Protein AF-A0A5B6VN20-F1 (afdb_monomer_lite)

Structure (mmCIF, N/CA/C/O backbone):
data_AF-A0A5B6VN20-F1
#
_entry.id   AF-A0A5B6VN20-F1
#
loop_
_atom_site.group_PDB
_atom_site.id
_atom_site.type_symbol
_atom_site.label_atom_id
_atom_site.label_alt_id
_atom_site.label_comp_id
_atom_site.label_asym_id
_atom_site.label_entity_id
_atom_site.label_seq_id
_atom_site.pdbx_PDB_ins_code
_atom_site.Cartn_x
_atom_site.Cartn_y
_atom_site.Cartn_z
_atom_site.occupancy
_atom_site.B_iso_or_equiv
_atom_site.auth_seq_id
_atom_site.auth_comp_id
_atom_site.auth_asym_id
_atom_site.auth_atom_id
_atom_site.pdbx_PDB_model_num
ATOM 1 N N . MET A 1 1 ? -15.347 20.318 1.976 1.00 40.44 1 MET A N 1
ATOM 2 C CA . MET A 1 1 ? -15.055 18.936 2.407 1.00 40.44 1 MET A CA 1
ATOM 3 C C . MET A 1 1 ? -13.666 18.913 3.007 1.00 40.44 1 MET A C 1
ATOM 5 O O . MET A 1 1 ? -12.719 19.288 2.320 1.00 40.44 1 MET A O 1
ATOM 9 N N . ASP A 1 2 ? -13.559 18.537 4.280 1.00 51.56 2 ASP A N 1
ATOM 10 C CA . ASP A 1 2 ? -12.275 18.351 4.955 1.00 51.56 2 ASP A CA 1
ATOM 11 C C . ASP A 1 2 ? -11.524 17.203 4.281 1.00 51.56 2 ASP A C 1
ATOM 13 O O . ASP A 1 2 ? -12.000 16.068 4.259 1.00 51.56 2 ASP A O 1
ATOM 17 N N . ARG A 1 3 ? -10.375 17.498 3.666 1.00 52.88 3 ARG A N 1
ATOM 18 C CA . ARG A 1 3 ? -9.571 16.465 3.006 1.00 52.88 3 ARG A CA 1
ATOM 19 C C . ARG A 1 3 ? -8.828 15.680 4.089 1.00 52.88 3 ARG A C 1
ATOM 21 O O . ARG A 1 3 ? -8.023 16.286 4.802 1.00 52.88 3 ARG A O 1
ATOM 28 N N . PRO A 1 4 ? -9.055 14.366 4.238 1.00 56.41 4 PRO A N 1
ATOM 29 C CA . PRO A 1 4 ? -8.256 13.567 5.153 1.00 56.41 4 PRO A CA 1
ATOM 30 C C . PRO A 1 4 ? -6.798 13.590 4.678 1.00 56.41 4 PRO A C 1
ATOM 32 O O . PRO A 1 4 ? -6.506 13.253 3.534 1.00 56.41 4 PRO A O 1
ATOM 35 N N . SER A 1 5 ? -5.872 14.020 5.536 1.00 59.69 5 SER A N 1
ATOM 36 C CA . SER A 1 5 ? -4.446 13.913 5.239 1.00 59.69 5 SER A CA 1
ATOM 37 C C . SER A 1 5 ? -3.968 12.508 5.579 1.00 59.69 5 SER A C 1
ATOM 39 O O . SER A 1 5 ? -4.028 12.087 6.738 1.00 59.69 5 SER A O 1
ATOM 41 N N . ILE A 1 6 ? -3.505 11.780 4.563 1.00 71.00 6 ILE A N 1
ATOM 42 C CA . ILE A 1 6 ? -2.834 10.493 4.748 1.00 71.00 6 ILE A CA 1
ATOM 43 C C . ILE A 1 6 ? -1.333 10.728 4.858 1.00 71.00 6 ILE A C 1
ATOM 45 O O . ILE A 1 6 ? -0.777 11.595 4.183 1.00 71.00 6 ILE A O 1
ATOM 49 N N . MET A 1 7 ? -0.664 9.925 5.672 1.00 74.12 7 MET A N 1
ATOM 50 C CA . MET A 1 7 ? 0.788 9.895 5.745 1.00 74.12 7 MET A CA 1
ATOM 51 C C . MET A 1 7 ? 1.262 8.452 5.679 1.00 74.12 7 MET A C 1
ATOM 53 O O . MET A 1 7 ? 0.893 7.639 6.521 1.00 74.12 7 MET A O 1
ATOM 57 N N . MET A 1 8 ? 2.108 8.140 4.702 1.00 73.44 8 MET A N 1
ATOM 58 C CA . MET A 1 8 ? 2.857 6.888 4.714 1.00 73.44 8 MET A CA 1
ATOM 59 C C . MET A 1 8 ? 4.090 7.060 5.594 1.00 73.44 8 MET A C 1
ATOM 61 O O . MET A 1 8 ? 4.833 8.040 5.454 1.00 73.44 8 MET A O 1
ATOM 65 N N . SER A 1 9 ? 4.297 6.134 6.527 1.00 62.78 9 SER A N 1
ATOM 66 C CA . SER A 1 9 ? 5.481 6.166 7.376 1.00 62.78 9 SER A CA 1
ATOM 67 C C . SER A 1 9 ? 6.711 5.855 6.532 1.00 62.78 9 SER A C 1
ATOM 69 O O . SER A 1 9 ? 6.855 4.759 5.998 1.00 62.78 9 SER A O 1
ATOM 71 N N . HIS A 1 10 ? 7.606 6.829 6.416 1.00 50.16 10 HIS A N 1
ATOM 72 C CA . HIS A 1 10 ? 8.944 6.592 5.906 1.00 50.16 10 HIS A CA 1
ATOM 73 C C . HIS A 1 10 ? 9.823 6.276 7.113 1.00 50.16 10 HIS A C 1
ATOM 75 O O . HIS A 1 10 ? 10.088 7.155 7.934 1.00 50.16 10 HIS A O 1
ATOM 81 N N . THR A 1 11 ? 10.289 5.033 7.238 1.00 40.84 11 THR A N 1
ATOM 82 C CA . THR A 1 11 ? 11.423 4.710 8.115 1.00 40.84 11 THR A CA 1
ATOM 83 C C . THR A 1 11 ? 12.693 5.218 7.438 1.00 40.84 11 THR A C 1
ATOM 85 O O . THR A 1 11 ? 13.515 4.446 6.960 1.00 40.84 11 THR A O 1
ATOM 88 N N . ILE A 1 12 ? 12.823 6.535 7.306 1.00 41.88 12 ILE A N 1
ATOM 89 C CA . ILE A 1 12 ? 14.064 7.155 6.866 1.00 41.88 12 ILE A CA 1
ATOM 90 C C . ILE A 1 12 ? 14.631 7.866 8.085 1.00 41.88 12 ILE A C 1
ATOM 92 O O . ILE A 1 12 ? 13.950 8.643 8.754 1.00 41.88 12 ILE A O 1
ATOM 96 N N . CYS A 1 13 ? 15.859 7.462 8.392 1.00 40.69 13 CYS A N 1
ATOM 97 C CA . CYS A 1 13 ? 16.722 7.925 9.464 1.00 40.69 13 CYS A CA 1
ATOM 98 C C . CYS A 1 13 ? 16.706 9.465 9.586 1.00 40.69 13 CYS A C 1
ATOM 100 O O . CYS A 1 13 ? 16.391 10.156 8.622 1.00 40.69 13 CYS A O 1
ATOM 102 N N . GLY A 1 14 ? 17.018 9.981 10.780 1.00 38.22 14 GLY A N 1
ATOM 103 C CA . GLY A 1 14 ? 16.753 11.348 11.257 1.00 38.22 14 GLY A CA 1
ATOM 104 C C . GLY A 1 14 ? 17.211 12.545 10.390 1.00 38.22 14 GLY A C 1
ATOM 105 O O . GLY A 1 14 ? 17.705 12.384 9.276 1.00 38.22 14 GLY A O 1
ATOM 106 N N . PRO A 1 15 ? 17.050 13.781 10.904 1.00 45.88 15 PRO A N 1
ATOM 107 C CA . PRO A 1 15 ? 17.030 15.029 10.122 1.00 45.88 15 PRO A CA 1
ATOM 108 C C . PRO A 1 15 ? 18.312 15.394 9.343 1.00 45.88 15 PRO A C 1
ATOM 110 O O . PRO A 1 15 ? 18.286 16.355 8.582 1.00 45.88 15 PRO A O 1
ATOM 113 N N . GLU A 1 16 ? 19.399 14.629 9.467 1.00 51.47 16 GLU A N 1
ATOM 114 C CA . GLU A 1 16 ? 20.664 14.832 8.736 1.00 51.47 16 GLU A CA 1
ATOM 115 C C . GLU A 1 16 ? 20.949 13.762 7.665 1.00 51.47 16 GLU A C 1
ATOM 117 O O . GLU A 1 16 ? 22.054 13.673 7.124 1.00 51.47 16 GLU A O 1
ATOM 122 N N . THR A 1 17 ? 19.970 12.924 7.323 1.00 57.19 17 THR A N 1
ATOM 123 C CA . THR A 1 17 ? 20.192 11.846 6.353 1.00 57.19 17 THR A CA 1
ATOM 124 C C . THR A 1 17 ? 20.182 12.401 4.931 1.00 57.19 17 THR A C 1
ATOM 126 O O . THR A 1 17 ? 19.134 12.615 4.325 1.00 57.19 17 THR A O 1
ATOM 129 N N . THR A 1 18 ? 21.371 12.615 4.366 1.00 67.00 18 THR A N 1
ATOM 130 C CA . THR A 1 18 ? 21.528 12.797 2.918 1.00 67.00 18 THR A CA 1
ATOM 131 C C . THR A 1 18 ? 20.990 11.539 2.234 1.00 67.00 18 THR A C 1
ATOM 133 O O . THR A 1 18 ? 21.470 10.455 2.518 1.00 67.00 18 THR A O 1
ATOM 136 N N . ILE A 1 19 ? 19.977 11.649 1.372 1.00 76.94 19 ILE A N 1
ATOM 137 C CA . ILE A 1 19 ? 19.366 10.490 0.680 1.00 76.94 19 ILE A CA 1
ATOM 138 C C . ILE A 1 19 ? 19.753 10.400 -0.798 1.00 76.94 19 ILE A C 1
ATOM 140 O O . ILE A 1 19 ? 19.426 9.424 -1.476 1.00 76.94 19 ILE A O 1
ATOM 144 N N . SER A 1 20 ? 20.455 11.413 -1.305 1.00 83.50 20 SER A N 1
ATOM 145 C CA . SER A 1 20 ? 20.862 11.493 -2.699 1.00 83.50 20 SER A CA 1
ATOM 146 C C . SER A 1 20 ? 22.319 11.907 -2.852 1.00 83.50 20 SER A C 1
ATOM 148 O O . SER A 1 20 ? 22.896 12.585 -2.006 1.00 83.50 20 SER A O 1
ATOM 150 N N . THR A 1 21 ? 22.931 11.480 -3.947 1.00 85.88 21 THR A N 1
ATOM 151 C CA . THR A 1 21 ? 24.296 11.826 -4.322 1.00 85.88 21 THR A CA 1
ATOM 152 C C . THR A 1 21 ? 24.328 12.243 -5.777 1.00 85.88 21 THR A C 1
ATOM 154 O O . THR A 1 21 ? 23.610 11.688 -6.611 1.00 85.88 21 THR A O 1
ATOM 157 N N . ARG A 1 22 ? 25.145 13.252 -6.073 1.00 86.56 22 ARG A N 1
ATOM 158 C CA . ARG A 1 22 ? 25.393 13.697 -7.439 1.00 86.56 22 ARG A CA 1
ATOM 159 C C . ARG A 1 22 ? 26.186 12.616 -8.161 1.00 86.56 22 ARG A C 1
ATOM 161 O O . ARG A 1 22 ? 27.202 12.148 -7.648 1.00 86.56 22 ARG A O 1
ATOM 168 N N . VAL A 1 23 ? 25.706 12.230 -9.333 1.00 88.81 23 VAL A N 1
ATOM 169 C CA . VAL A 1 23 ? 26.345 11.216 -10.177 1.00 88.81 23 VAL A CA 1
ATOM 170 C C . VAL A 1 23 ? 26.874 11.799 -11.476 1.00 88.81 23 VAL A C 1
ATOM 172 O O . VAL A 1 23 ? 27.870 11.297 -11.982 1.00 88.81 23 VAL A O 1
ATOM 175 N N . GLU A 1 24 ? 26.263 12.870 -11.986 1.00 86.62 24 GLU A N 1
ATOM 176 C CA . GLU A 1 24 ? 26.729 13.541 -13.199 1.00 86.62 24 GLU A CA 1
ATOM 177 C C . GLU A 1 24 ? 26.606 15.056 -13.063 1.00 86.62 24 GLU A C 1
ATOM 179 O O . GLU A 1 24 ? 25.697 15.591 -12.412 1.00 86.62 24 GLU A O 1
ATOM 184 N N . ASP A 1 25 ? 27.555 15.739 -13.692 1.00 89.00 25 ASP A N 1
ATOM 185 C CA . ASP A 1 25 ? 27.584 17.186 -13.776 1.00 89.00 25 ASP A CA 1
ATOM 186 C C . ASP A 1 25 ? 26.603 17.676 -14.836 1.00 89.00 25 ASP A C 1
ATOM 188 O O . ASP A 1 25 ? 26.381 17.041 -15.867 1.00 89.00 25 ASP A O 1
ATOM 192 N N . GLY A 1 26 ? 26.014 18.836 -14.570 1.00 86.81 26 GLY A N 1
ATOM 193 C CA . GLY A 1 26 ? 25.177 19.516 -15.540 1.00 86.81 26 GLY A CA 1
ATOM 194 C C . GLY A 1 26 ? 26.015 19.965 -16.731 1.00 86.81 26 GLY A C 1
ATOM 195 O O . GLY A 1 26 ? 27.210 20.238 -16.611 1.00 86.81 26 GLY A O 1
ATOM 196 N N . ARG A 1 27 ? 25.369 20.069 -17.887 1.00 88.50 27 ARG A N 1
ATOM 197 C CA . ARG A 1 27 ? 25.985 20.562 -19.120 1.00 88.50 27 ARG A CA 1
ATOM 198 C C . ARG A 1 27 ? 25.222 21.769 -19.628 1.00 88.50 27 ARG A C 1
ATOM 200 O O . ARG A 1 27 ? 23.992 21.758 -19.688 1.00 88.50 27 ARG A O 1
ATOM 207 N N . GLU A 1 28 ? 25.952 22.804 -20.016 1.00 86.56 28 GLU A N 1
ATOM 208 C CA . GLU A 1 28 ? 25.364 23.947 -20.704 1.00 86.56 28 GLU A CA 1
ATOM 209 C C . GLU A 1 28 ? 24.917 23.553 -22.114 1.00 86.56 28 GLU A C 1
ATOM 211 O O . GLU A 1 28 ? 25.518 22.692 -22.763 1.00 86.56 28 GLU A O 1
ATOM 216 N N . GLY A 1 29 ? 23.844 24.182 -22.587 1.00 86.31 29 GLY A N 1
ATOM 217 C CA . GLY A 1 29 ? 23.365 23.979 -23.947 1.00 86.31 29 GLY A CA 1
ATOM 218 C C . GLY A 1 29 ? 24.285 24.667 -24.954 1.00 86.31 29 GLY A C 1
ATOM 219 O O . GLY A 1 29 ? 24.635 25.831 -24.774 1.00 86.31 29 GLY A O 1
ATOM 220 N N . ARG A 1 30 ? 24.672 23.957 -26.018 1.00 84.56 30 ARG A N 1
ATOM 221 C CA . ARG A 1 30 ? 25.406 24.497 -27.178 1.00 84.56 30 ARG A CA 1
ATOM 222 C C . ARG A 1 30 ? 24.862 23.878 -28.464 1.00 84.56 30 ARG A C 1
ATOM 224 O O . ARG A 1 30 ? 24.352 22.758 -28.439 1.00 84.56 30 ARG A O 1
ATOM 231 N N . ASP A 1 31 ? 24.947 24.619 -29.566 1.00 78.00 31 ASP A N 1
ATOM 232 C CA . ASP A 1 31 ? 24.578 24.168 -30.918 1.00 78.00 31 ASP A CA 1
ATOM 233 C C . ASP A 1 31 ? 23.155 23.583 -31.018 1.00 78.00 31 ASP A C 1
ATOM 235 O O . ASP A 1 31 ? 22.933 22.501 -31.561 1.00 78.00 31 ASP A O 1
ATOM 239 N N . GLY A 1 32 ? 22.175 24.276 -30.427 1.00 84.94 32 GLY A N 1
ATOM 240 C CA . GLY A 1 32 ? 20.766 23.860 -30.439 1.0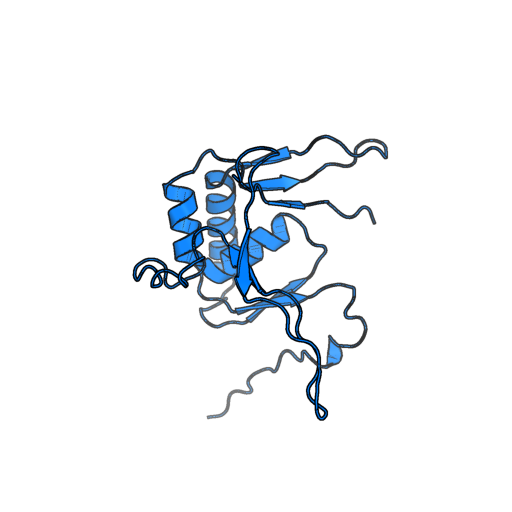0 84.94 32 GLY A CA 1
ATOM 241 C C . GLY A 1 32 ? 20.417 22.706 -29.489 1.00 84.94 32 GLY A C 1
ATOM 242 O O . GLY A 1 32 ? 19.251 22.320 -29.414 1.00 84.94 32 GLY A O 1
ATOM 243 N N . LYS A 1 33 ? 21.379 22.164 -28.728 1.00 82.12 33 LYS A N 1
ATOM 244 C CA . LYS A 1 33 ? 21.108 21.183 -27.664 1.00 82.12 33 LYS A CA 1
ATOM 245 C C . LYS A 1 33 ? 20.751 21.898 -26.353 1.00 82.12 33 LYS A C 1
ATOM 247 O O . LYS A 1 33 ? 21.449 22.844 -25.985 1.00 82.12 33 LYS A O 1
ATOM 252 N N . PRO A 1 34 ? 19.711 21.450 -25.625 1.00 85.75 34 PRO A N 1
ATOM 253 C CA . PRO A 1 34 ? 19.308 22.066 -24.364 1.00 85.75 34 PRO A CA 1
ATOM 254 C C . PRO A 1 34 ? 20.343 21.819 -23.260 1.00 85.75 34 PRO A C 1
ATOM 256 O O . PRO A 1 34 ? 21.046 20.802 -23.260 1.00 85.75 34 PRO A O 1
ATOM 259 N N . SER A 1 35 ? 20.408 22.740 -22.297 1.00 88.06 35 SER A N 1
ATOM 260 C CA . SER A 1 35 ? 21.149 22.518 -21.058 1.00 88.06 35 SER A CA 1
ATOM 261 C C . SER A 1 35 ? 20.519 21.377 -20.256 1.00 88.06 35 SER A C 1
ATOM 263 O O . SER A 1 35 ? 19.310 21.148 -20.303 1.00 88.06 35 SER A O 1
ATOM 265 N N . VAL A 1 36 ? 21.347 20.638 -19.522 1.00 88.69 36 VAL A N 1
ATOM 266 C CA . VAL A 1 36 ? 20.903 19.564 -18.626 1.00 88.69 36 VAL A CA 1
ATOM 267 C C . VAL A 1 36 ? 21.410 19.877 -17.229 1.00 88.69 36 VAL A C 1
ATOM 269 O O . VAL A 1 36 ? 22.581 20.213 -17.053 1.00 88.69 36 VAL A O 1
ATOM 272 N N . GLY A 1 37 ? 20.513 19.797 -16.247 1.00 87.00 37 GLY A N 1
ATOM 273 C CA . GLY A 1 37 ? 20.850 19.983 -14.840 1.00 87.00 37 GLY A CA 1
ATOM 274 C C . GLY A 1 37 ? 21.719 18.853 -14.287 1.00 87.00 37 GLY A C 1
ATOM 275 O O . GLY A 1 37 ? 21.986 17.858 -14.956 1.00 87.00 37 GLY A O 1
ATOM 276 N N . LEU A 1 38 ? 22.154 19.014 -13.040 1.00 89.88 38 LEU A N 1
ATOM 277 C CA . LEU A 1 38 ? 22.879 17.973 -12.315 1.00 89.88 38 LEU A CA 1
ATOM 278 C C . LEU A 1 38 ? 22.026 16.703 -12.204 1.00 89.88 38 LEU A C 1
ATOM 280 O O . LEU A 1 38 ? 20.823 16.785 -11.943 1.00 89.88 38 LEU A O 1
ATOM 284 N N . VAL A 1 39 ? 22.654 15.535 -12.320 1.00 86.88 39 VAL A N 1
ATOM 285 C CA . VAL A 1 39 ? 21.971 14.256 -12.098 1.00 86.88 39 VAL A CA 1
ATOM 286 C C . VAL A 1 39 ? 22.257 13.785 -10.681 1.00 86.88 39 VAL A C 1
ATOM 288 O O . VAL A 1 39 ? 23.413 13.633 -10.278 1.00 86.88 39 VAL A O 1
ATOM 291 N N . TYR A 1 40 ? 21.190 13.520 -9.933 1.00 87.50 40 TYR A N 1
ATOM 292 C CA . TYR A 1 40 ? 21.244 12.932 -8.600 1.00 87.50 40 TYR A CA 1
ATOM 293 C C . TYR A 1 40 ? 20.653 11.524 -8.624 1.00 87.50 40 TYR A C 1
ATOM 295 O O . TYR A 1 40 ? 19.696 11.249 -9.347 1.00 87.50 40 TYR A O 1
ATOM 303 N N . ARG A 1 41 ? 21.203 10.631 -7.804 1.00 86.38 41 ARG A N 1
ATOM 304 C CA . ARG A 1 41 ? 20.646 9.298 -7.539 1.00 86.38 41 ARG A CA 1
ATOM 305 C C . ARG A 1 41 ? 20.521 9.059 -6.049 1.00 86.38 41 ARG A C 1
ATOM 307 O O . ARG A 1 41 ? 21.162 9.745 -5.259 1.00 86.38 41 ARG A O 1
ATOM 314 N N . ASN A 1 42 ? 19.719 8.065 -5.675 1.00 84.06 42 ASN A N 1
ATOM 315 C CA . ASN A 1 42 ? 19.719 7.538 -4.314 1.00 84.06 42 ASN A CA 1
ATOM 316 C C . ASN A 1 42 ? 21.147 7.117 -3.915 1.00 84.06 42 ASN A C 1
ATOM 318 O O . ASN A 1 42 ? 21.883 6.591 -4.752 1.00 84.06 42 ASN A O 1
ATOM 322 N N . LEU A 1 43 ? 21.533 7.330 -2.653 1.00 82.62 43 LEU A N 1
ATOM 323 C CA . LEU A 1 43 ? 22.861 6.942 -2.159 1.00 82.62 43 LEU A CA 1
ATOM 324 C C . LEU A 1 43 ? 23.207 5.472 -2.428 1.00 82.62 43 LEU A C 1
ATOM 326 O O . LEU A 1 43 ? 24.338 5.174 -2.803 1.00 82.62 43 LEU A O 1
ATOM 330 N N . LEU A 1 44 ? 22.233 4.575 -2.282 1.00 79.38 44 LEU A N 1
ATOM 331 C CA . LEU A 1 44 ? 22.387 3.135 -2.499 1.00 79.38 44 LEU A CA 1
ATOM 332 C C . LEU A 1 44 ? 22.542 2.769 -3.982 1.00 79.38 44 LEU A C 1
ATOM 334 O O . LEU A 1 44 ? 22.922 1.647 -4.293 1.00 79.38 44 LEU A O 1
ATOM 338 N N . ALA A 1 45 ? 22.263 3.705 -4.893 1.00 83.19 45 ALA A N 1
ATOM 339 C CA . ALA A 1 45 ? 22.339 3.516 -6.340 1.00 83.19 45 ALA A CA 1
ATOM 340 C C . ALA A 1 45 ? 23.402 4.412 -7.003 1.00 83.19 45 ALA A C 1
ATOM 342 O O . ALA A 1 45 ? 23.334 4.699 -8.204 1.00 83.19 45 ALA A O 1
ATOM 343 N N . LYS A 1 46 ? 24.390 4.889 -6.229 1.00 80.56 46 LYS A N 1
ATOM 344 C CA . LYS A 1 46 ? 25.451 5.774 -6.730 1.00 80.56 46 LYS A CA 1
ATOM 345 C C . LYS A 1 46 ? 26.182 5.163 -7.929 1.00 80.56 46 LYS A C 1
ATOM 347 O O . LYS A 1 46 ? 26.373 5.842 -8.932 1.00 80.56 46 LYS A O 1
ATOM 352 N N . GLN A 1 47 ? 26.537 3.882 -7.848 1.00 82.25 47 GLN A N 1
ATOM 353 C CA . GLN A 1 47 ? 27.239 3.138 -8.901 1.00 82.25 47 GLN A CA 1
ATOM 354 C C . GLN A 1 47 ? 26.292 2.419 -9.881 1.00 82.25 47 GLN A C 1
ATOM 356 O O . GLN A 1 47 ? 26.727 1.558 -10.638 1.00 82.25 47 GLN A O 1
ATOM 361 N N . GLY A 1 48 ? 25.009 2.787 -9.895 1.00 81.00 48 GLY A N 1
ATOM 362 C CA . GLY A 1 48 ? 23.962 2.073 -10.625 1.00 81.00 48 GLY A CA 1
ATOM 363 C C . GLY A 1 48 ? 23.015 1.350 -9.674 1.00 81.00 48 GLY A C 1
ATOM 364 O O . GLY A 1 48 ? 23.266 1.267 -8.474 1.00 81.00 48 GLY A O 1
ATOM 365 N N . TYR A 1 49 ? 21.892 0.876 -10.206 1.00 80.38 49 TYR A N 1
ATOM 366 C CA . TYR A 1 49 ? 20.919 0.139 -9.408 1.00 80.38 49 TYR A CA 1
ATOM 367 C C . TYR A 1 49 ? 21.427 -1.281 -9.144 1.00 80.38 49 TYR A C 1
ATOM 369 O O . TYR A 1 49 ? 21.957 -1.904 -10.069 1.00 80.38 49 TYR A O 1
ATOM 377 N N . PRO A 1 50 ? 21.262 -1.811 -7.919 1.00 80.81 50 PRO A N 1
ATOM 378 C CA . PRO A 1 50 ? 21.443 -3.238 -7.706 1.00 80.81 50 PRO A CA 1
ATOM 379 C C . PRO A 1 50 ? 20.478 -4.014 -8.618 1.00 80.81 50 PRO A C 1
ATOM 381 O O . PRO A 1 50 ? 19.422 -3.481 -8.986 1.00 80.81 50 PRO A O 1
ATOM 384 N N . PRO A 1 51 ? 20.820 -5.256 -9.003 1.00 82.19 51 PRO A N 1
ATOM 385 C CA . PRO A 1 51 ? 19.879 -6.098 -9.724 1.00 82.19 51 PRO A CA 1
ATOM 386 C C . PRO A 1 51 ? 18.587 -6.236 -8.904 1.00 82.19 51 PRO A C 1
ATOM 388 O O . PRO A 1 51 ? 18.655 -6.288 -7.671 1.00 82.19 51 PRO A O 1
ATOM 391 N N . PRO A 1 52 ? 17.416 -6.267 -9.562 1.00 79.44 52 PRO A N 1
ATOM 392 C CA . PRO A 1 52 ? 16.162 -6.492 -8.864 1.00 79.44 52 PRO A CA 1
ATOM 393 C C . PRO A 1 52 ? 16.215 -7.837 -8.139 1.00 79.44 52 PRO A C 1
ATOM 395 O O . PRO A 1 52 ? 16.745 -8.815 -8.670 1.00 79.44 52 PRO A O 1
ATOM 398 N N . ASP A 1 53 ? 15.669 -7.869 -6.927 1.00 81.38 53 ASP A N 1
ATOM 399 C CA . ASP A 1 53 ? 15.532 -9.105 -6.169 1.00 81.38 53 ASP A CA 1
ATOM 400 C C . ASP A 1 53 ? 14.563 -10.036 -6.928 1.00 81.38 53 ASP A C 1
ATOM 402 O O . ASP A 1 53 ? 13.411 -9.646 -7.155 1.00 81.38 53 ASP A O 1
ATOM 406 N N . PRO A 1 54 ? 15.001 -11.236 -7.360 1.00 82.56 54 PRO A N 1
ATOM 407 C CA . PRO A 1 54 ? 14.152 -12.156 -8.112 1.00 82.56 54 PRO A CA 1
ATOM 408 C C . PRO A 1 54 ? 12.925 -12.617 -7.315 1.00 82.56 54 PRO A C 1
ATOM 410 O O . PRO A 1 54 ? 11.916 -12.987 -7.918 1.00 82.56 54 PRO A O 1
ATOM 413 N N . GLU A 1 55 ? 12.974 -12.563 -5.982 1.00 80.75 55 GLU A N 1
ATOM 414 C CA . GLU A 1 55 ? 11.842 -12.890 -5.116 1.00 80.75 55 GLU A CA 1
ATOM 415 C C . GLU A 1 55 ? 10.824 -11.739 -5.045 1.00 80.75 55 GLU A C 1
ATOM 417 O O . GLU A 1 55 ? 9.639 -11.981 -4.829 1.00 80.75 55 GLU A O 1
ATOM 422 N N . MET A 1 56 ? 11.221 -10.489 -5.316 1.00 82.25 56 MET A N 1
ATOM 423 C CA . MET A 1 56 ? 10.349 -9.303 -5.265 1.00 82.25 56 MET A CA 1
ATOM 424 C C . MET A 1 56 ? 9.871 -8.856 -6.652 1.00 82.25 56 MET A C 1
ATOM 426 O O . MET A 1 56 ? 10.062 -7.714 -7.068 1.00 82.25 56 MET A O 1
ATOM 430 N N . SER A 1 57 ? 9.215 -9.760 -7.376 1.00 85.69 57 SER A N 1
ATOM 431 C CA . SER A 1 57 ? 8.742 -9.509 -8.747 1.00 85.69 57 SER A CA 1
ATOM 432 C C . SER A 1 57 ? 7.378 -8.814 -8.841 1.00 85.69 57 SER A C 1
ATOM 434 O O . SER A 1 57 ? 7.003 -8.344 -9.916 1.00 85.69 57 SER A O 1
ATOM 436 N N . THR A 1 58 ? 6.630 -8.726 -7.738 1.00 89.38 58 THR A N 1
ATOM 437 C CA . THR A 1 58 ? 5.304 -8.093 -7.707 1.00 89.38 58 THR A CA 1
ATOM 438 C C . THR A 1 58 ? 5.204 -7.059 -6.591 1.00 89.38 58 THR A C 1
ATOM 440 O O . THR A 1 58 ? 5.876 -7.163 -5.562 1.00 89.38 58 THR A O 1
ATOM 443 N N . THR A 1 59 ? 4.328 -6.069 -6.775 1.00 87.75 59 THR A N 1
ATOM 444 C CA . THR A 1 59 ? 4.008 -5.085 -5.729 1.00 87.75 59 THR A CA 1
ATOM 445 C C . THR A 1 59 ? 3.468 -5.764 -4.474 1.00 87.75 59 THR A C 1
ATOM 447 O O . THR A 1 59 ? 3.829 -5.377 -3.366 1.00 87.75 59 THR A O 1
ATOM 450 N N . TRP A 1 60 ? 2.685 -6.834 -4.648 1.00 92.25 60 TRP A N 1
ATOM 451 C CA . TRP A 1 60 ? 2.200 -7.649 -3.543 1.00 92.25 60 TRP A CA 1
ATOM 452 C C . TRP A 1 60 ? 3.344 -8.300 -2.764 1.00 92.25 60 TRP A C 1
ATOM 454 O O . TRP A 1 60 ? 3.363 -8.192 -1.544 1.00 92.25 60 TRP A O 1
ATOM 464 N N . THR A 1 61 ? 4.332 -8.901 -3.439 1.00 91.62 61 THR A N 1
ATOM 465 C CA . THR A 1 61 ? 5.465 -9.546 -2.755 1.00 91.62 61 THR A CA 1
ATOM 466 C C . THR A 1 61 ? 6.312 -8.539 -1.978 1.00 91.62 61 THR A C 1
ATOM 468 O O . THR A 1 61 ? 6.766 -8.825 -0.869 1.00 91.62 61 THR A O 1
ATOM 471 N N . LEU A 1 62 ? 6.496 -7.334 -2.527 1.00 90.56 62 LEU A N 1
ATOM 472 C CA . LEU A 1 62 ? 7.182 -6.243 -1.833 1.00 90.56 62 LEU A CA 1
ATOM 473 C C . LEU A 1 62 ? 6.440 -5.845 -0.547 1.00 90.56 62 LEU A C 1
ATOM 475 O O . LEU A 1 62 ? 7.053 -5.708 0.518 1.00 90.56 62 LEU A O 1
ATOM 479 N N . PHE A 1 63 ? 5.119 -5.684 -0.636 1.00 92.19 63 PHE A N 1
ATOM 480 C CA . PHE A 1 63 ? 4.284 -5.340 0.507 1.00 92.19 63 PHE A CA 1
ATOM 481 C C . PHE A 1 63 ? 4.251 -6.470 1.546 1.00 92.19 63 PHE A C 1
ATOM 483 O O . PHE A 1 63 ? 4.556 -6.230 2.714 1.00 92.19 63 PHE A O 1
ATOM 490 N N . SER A 1 64 ? 3.973 -7.710 1.140 1.00 93.38 64 SER A N 1
ATOM 491 C CA . SER A 1 64 ? 3.885 -8.857 2.047 1.00 93.38 64 SER A CA 1
ATOM 492 C C . SER A 1 64 ? 5.218 -9.148 2.741 1.00 93.38 64 SER A C 1
ATOM 494 O O . SER A 1 64 ? 5.228 -9.410 3.942 1.00 93.38 64 SER A O 1
ATOM 496 N N . SER A 1 65 ? 6.353 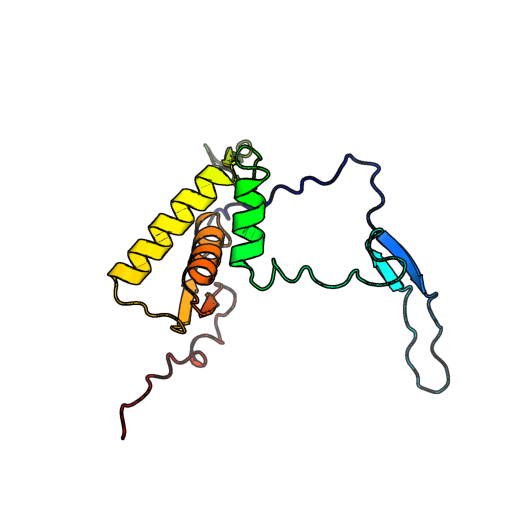-9.011 2.041 1.00 92.69 65 SER A N 1
ATOM 497 C CA . SER A 1 65 ? 7.684 -9.134 2.657 1.00 92.69 65 SER A CA 1
ATOM 498 C C . SER A 1 65 ? 7.931 -8.044 3.703 1.00 92.69 65 SER A C 1
ATOM 500 O O . SER A 1 65 ? 8.533 -8.299 4.746 1.00 92.69 65 SER A O 1
ATOM 502 N N . SER A 1 66 ? 7.437 -6.826 3.464 1.00 92.06 66 SER A N 1
ATOM 503 C CA . SER A 1 66 ? 7.536 -5.731 4.437 1.00 92.06 66 SER A CA 1
ATOM 504 C C . SER A 1 66 ? 6.686 -5.997 5.682 1.00 92.06 66 SER A C 1
ATOM 506 O O . SER A 1 66 ? 7.131 -5.721 6.796 1.00 92.06 66 SER A O 1
ATOM 508 N N . VAL A 1 67 ? 5.496 -6.581 5.510 1.00 94.62 67 VAL A N 1
ATOM 509 C CA . VAL A 1 67 ? 4.615 -6.992 6.615 1.00 94.62 67 VAL A CA 1
ATOM 510 C C . VAL A 1 67 ? 5.259 -8.089 7.452 1.00 94.62 67 VAL A C 1
ATOM 512 O O . VAL A 1 67 ? 5.206 -8.019 8.676 1.00 94.62 67 VAL A O 1
ATOM 515 N N . GLU A 1 68 ? 5.892 -9.072 6.814 1.00 94.12 68 GLU A N 1
ATOM 516 C CA . GLU A 1 68 ? 6.593 -10.155 7.506 1.00 94.12 68 GLU A CA 1
ATOM 517 C C . GLU A 1 68 ? 7.782 -9.632 8.324 1.00 94.12 68 GLU A C 1
ATOM 519 O O . GLU A 1 68 ? 7.944 -9.989 9.491 1.00 94.12 68 GLU A O 1
ATOM 524 N N . LYS A 1 69 ? 8.589 -8.738 7.742 1.00 93.50 69 LYS A N 1
ATOM 525 C CA . LYS A 1 69 ? 9.787 -8.188 8.395 1.00 93.50 69 LYS A CA 1
ATOM 526 C C . LYS A 1 69 ? 9.460 -7.177 9.494 1.00 93.50 69 LYS A C 1
ATOM 528 O O . LYS A 1 69 ? 10.173 -7.114 10.495 1.00 93.50 69 LYS A O 1
ATOM 533 N N . TYR A 1 70 ? 8.412 -6.371 9.318 1.00 94.69 70 TYR A N 1
ATOM 534 C CA . TYR A 1 70 ? 8.127 -5.210 10.169 1.00 94.69 70 TYR A CA 1
ATOM 535 C C . TYR A 1 70 ? 6.644 -5.086 10.575 1.00 94.69 70 TYR A C 1
ATOM 537 O O . TYR A 1 70 ? 6.069 -3.998 10.464 1.00 94.69 70 TYR A O 1
ATOM 545 N N . PRO A 1 71 ? 6.003 -6.144 11.106 1.00 94.38 71 PRO A N 1
ATOM 546 C CA . PRO A 1 71 ? 4.548 -6.190 11.282 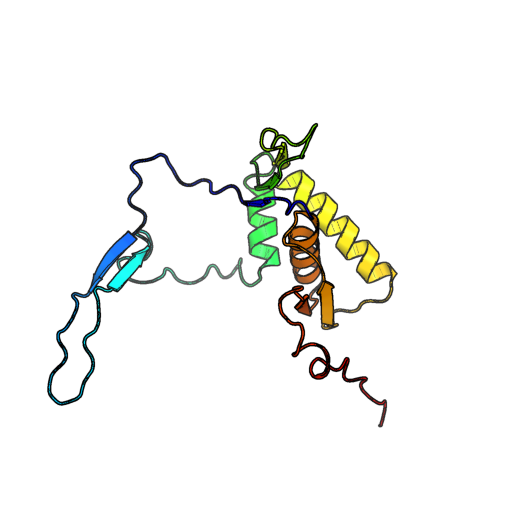1.00 94.38 71 PRO A CA 1
ATOM 547 C C . PRO A 1 71 ? 4.006 -5.100 12.214 1.00 94.38 71 PRO A C 1
ATOM 549 O O . PRO A 1 71 ? 2.923 -4.571 11.975 1.00 94.38 71 PRO A O 1
ATOM 552 N N . GLY A 1 72 ? 4.758 -4.746 13.262 1.00 94.19 72 GLY A N 1
ATOM 553 C CA . GLY A 1 72 ? 4.371 -3.738 14.255 1.00 94.19 72 GLY A CA 1
ATOM 554 C C . GLY A 1 72 ? 4.746 -2.297 13.894 1.00 94.19 72 GLY A C 1
ATOM 555 O O . GLY A 1 72 ? 4.387 -1.375 14.628 1.00 94.19 72 GLY A O 1
ATOM 556 N N . ASN A 1 73 ? 5.463 -2.070 12.789 1.00 94.25 73 ASN A N 1
ATOM 557 C CA . ASN A 1 73 ? 5.840 -0.718 12.389 1.00 94.25 73 ASN A CA 1
ATOM 558 C C . ASN A 1 73 ? 4.626 0.037 11.849 1.00 94.25 73 ASN A C 1
ATOM 560 O O . ASN A 1 73 ? 3.744 -0.541 11.216 1.00 94.25 73 ASN A O 1
ATOM 564 N N . ARG A 1 74 ? 4.595 1.353 12.077 1.00 94.81 74 ARG A N 1
ATOM 565 C CA . ARG A 1 74 ? 3.569 2.238 11.511 1.00 94.81 74 ARG A CA 1
ATOM 566 C C . ARG A 1 74 ? 3.666 2.211 9.987 1.00 94.81 74 ARG A C 1
ATOM 568 O O . ARG A 1 74 ? 4.760 2.345 9.452 1.00 94.81 74 ARG A O 1
ATOM 575 N N . MET A 1 75 ? 2.529 2.095 9.310 1.00 92.56 75 MET A N 1
ATOM 576 C CA . MET A 1 75 ? 2.436 2.108 7.851 1.00 92.56 75 MET A CA 1
ATOM 577 C C . MET A 1 75 ? 1.596 3.294 7.377 1.00 92.56 75 MET A C 1
ATOM 579 O O . MET A 1 75 ? 2.131 4.207 6.751 1.00 92.56 75 MET A O 1
ATOM 583 N N . LEU A 1 76 ? 0.304 3.319 7.723 1.00 93.00 76 LEU A N 1
ATOM 584 C CA . LEU A 1 76 ? -0.642 4.333 7.251 1.00 93.00 76 LEU A CA 1
ATOM 585 C C . LEU A 1 76 ? -1.143 5.198 8.403 1.00 93.00 76 LEU A C 1
ATOM 587 O O . LEU A 1 76 ? -1.753 4.706 9.350 1.00 93.00 76 LEU A O 1
ATOM 591 N N . GLY A 1 77 ? -0.883 6.497 8.311 1.00 91.69 77 GLY A N 1
ATOM 592 C CA . GLY A 1 77 ? -1.319 7.518 9.250 1.00 91.69 77 GLY A CA 1
ATOM 593 C C . GLY A 1 77 ? -2.458 8.360 8.685 1.00 91.69 77 GLY A C 1
ATOM 594 O O . GLY A 1 77 ? -2.447 8.697 7.504 1.00 91.69 77 GLY A O 1
ATOM 595 N N . TRP A 1 78 ? -3.421 8.747 9.518 1.00 91.06 78 TRP A N 1
ATOM 596 C CA . TRP A 1 78 ? -4.463 9.716 9.168 1.00 91.06 78 TRP A CA 1
ATOM 597 C C . TRP A 1 78 ? -4.818 10.605 10.357 1.00 91.06 78 TRP A C 1
ATOM 599 O O . TRP A 1 78 ? -4.510 10.286 11.507 1.00 91.06 78 TRP A O 1
ATOM 609 N N . ARG A 1 79 ? -5.467 11.739 10.087 1.00 89.00 79 ARG A N 1
ATOM 610 C CA . ARG A 1 79 ? -5.907 12.685 11.120 1.00 89.00 79 ARG A CA 1
ATOM 611 C C . ARG A 1 79 ? -7.420 12.793 11.152 1.00 89.00 79 ARG A C 1
ATOM 613 O O . ARG A 1 79 ? -8.068 12.864 10.111 1.00 89.00 79 ARG A O 1
ATOM 620 N N . LYS A 1 80 ? -7.971 12.833 12.363 1.00 83.88 80 LYS A N 1
ATOM 621 C CA . LYS A 1 80 ? -9.380 13.164 12.584 1.00 83.88 80 LYS A CA 1
ATOM 622 C C . LYS A 1 80 ? -9.520 14.673 12.750 1.00 83.88 80 LYS A C 1
ATOM 624 O O . LYS A 1 80 ? -8.706 15.296 13.433 1.00 83.88 80 LYS A O 1
ATOM 629 N N . PHE A 1 81 ? -10.560 15.231 12.145 1.00 83.69 81 PHE A N 1
ATOM 630 C CA . PHE A 1 81 ? -11.030 16.572 12.461 1.00 83.69 81 PHE A CA 1
ATOM 631 C C . PHE A 1 81 ? -11.999 16.461 13.638 1.00 83.69 81 PHE A C 1
ATOM 633 O O . PHE A 1 81 ? -12.965 15.705 13.572 1.00 83.69 81 PHE A O 1
ATOM 640 N N . VAL A 1 82 ? -11.706 17.165 14.727 1.00 81.56 82 VAL A N 1
ATOM 641 C CA . VAL A 1 82 ? -12.563 17.240 15.916 1.00 81.56 82 VAL A CA 1
ATOM 642 C C . VAL A 1 82 ? -12.730 18.720 16.240 1.00 81.56 82 VAL A C 1
ATOM 644 O O . VAL A 1 82 ? -11.736 19.432 16.372 1.00 81.56 82 VAL A O 1
ATOM 647 N N . ASP A 1 83 ? -13.974 19.196 16.282 1.00 83.75 83 ASP A N 1
ATOM 648 C CA . ASP A 1 83 ? -14.330 20.593 16.578 1.00 83.75 83 ASP A CA 1
ATOM 649 C C . ASP A 1 83 ? -13.589 21.634 15.714 1.00 83.75 83 ASP A C 1
ATOM 651 O O . ASP A 1 83 ? -13.073 22.640 16.202 1.00 83.75 83 ASP A O 1
ATOM 655 N N . GLY A 1 84 ? -13.473 21.364 14.408 1.00 83.25 84 GLY A N 1
ATOM 656 C CA . GLY A 1 84 ? -12.790 22.247 13.452 1.00 83.25 84 GLY A CA 1
ATOM 657 C C . GLY A 1 84 ? -11.263 22.290 13.599 1.00 83.25 84 GLY A C 1
ATOM 658 O O . GLY A 1 84 ? -10.600 23.061 12.905 1.00 83.25 84 GLY A O 1
ATOM 659 N N . LYS A 1 85 ? -10.683 21.463 14.478 1.00 85.81 85 LYS A N 1
ATOM 660 C CA . LYS A 1 85 ? -9.238 21.347 14.678 1.00 85.81 85 LYS A CA 1
ATOM 661 C C . LYS A 1 85 ? -8.719 20.011 14.171 1.00 85.81 85 LYS A C 1
ATOM 663 O O . LYS A 1 85 ? -9.342 18.960 14.315 1.00 85.81 85 LYS A O 1
ATOM 668 N N . VAL A 1 86 ? -7.525 20.067 13.593 1.00 84.44 86 VAL A N 1
ATOM 669 C CA . VAL A 1 86 ? -6.802 18.892 13.112 1.00 84.44 86 VAL A CA 1
ATOM 670 C C . VAL A 1 86 ? -6.148 18.191 14.304 1.00 84.44 86 VAL A C 1
ATOM 672 O O . VAL A 1 86 ? -5.256 18.751 14.941 1.00 84.44 86 VAL A O 1
ATOM 675 N N . GLY A 1 87 ? -6.587 16.967 14.603 1.00 85.81 87 GLY A N 1
ATOM 676 C CA . GLY A 1 87 ? -6.017 16.139 15.665 1.00 85.81 87 GLY A CA 1
ATOM 677 C C . GLY A 1 87 ? -4.649 15.528 15.313 1.00 85.81 87 GLY A C 1
ATOM 678 O O . GLY A 1 87 ? -4.160 15.673 14.185 1.00 85.81 87 GLY A O 1
ATOM 679 N N . PRO A 1 88 ? -4.013 14.818 16.264 1.00 88.69 88 PRO A N 1
ATOM 680 C CA . PRO A 1 88 ? -2.770 14.093 16.010 1.00 88.69 88 PRO A CA 1
ATOM 681 C C . PRO A 1 88 ? -2.968 12.960 14.989 1.00 88.69 88 PRO A C 1
ATOM 683 O O . PRO A 1 88 ? -4.085 12.492 14.761 1.00 88.69 88 PRO A O 1
ATOM 686 N N . TYR A 1 89 ? -1.866 12.501 14.385 1.00 89.25 89 TYR A N 1
ATOM 687 C CA . TYR A 1 89 ? -1.902 11.320 13.521 1.00 89.25 89 TYR A CA 1
ATOM 688 C C . TYR A 1 89 ? -2.229 10.065 14.331 1.00 89.25 89 TYR A C 1
ATOM 690 O O . TYR A 1 89 ? -1.569 9.760 15.325 1.00 89.25 89 TYR A O 1
ATOM 698 N N . ILE A 1 90 ? -3.208 9.319 13.839 1.00 91.56 90 ILE A N 1
ATOM 699 C CA . ILE A 1 90 ? -3.518 7.948 14.230 1.00 91.56 90 ILE A CA 1
ATOM 700 C C . ILE A 1 90 ? -2.895 7.047 13.172 1.00 91.56 90 ILE A C 1
ATOM 702 O O . ILE A 1 90 ? -2.906 7.405 11.997 1.00 91.56 90 ILE A O 1
ATOM 706 N N . TRP A 1 91 ? -2.335 5.914 13.580 1.00 94.12 91 TRP A N 1
ATOM 707 C CA . TRP A 1 91 ? -1.573 5.035 12.700 1.00 94.12 91 TRP A CA 1
ATOM 708 C C . TRP A 1 91 ? -2.139 3.624 12.711 1.00 94.12 91 TRP A C 1
ATOM 710 O O . TRP A 1 91 ? -2.508 3.129 13.772 1.00 94.12 91 TRP A O 1
ATOM 720 N N . LYS A 1 92 ? -2.131 2.980 11.544 1.00 95.19 92 LYS A N 1
ATOM 721 C CA . LYS A 1 92 ? -2.195 1.527 11.402 1.00 95.19 92 LYS A CA 1
ATOM 722 C C . LYS A 1 92 ? -0.797 0.975 11.188 1.00 95.19 92 LYS A C 1
ATOM 724 O O . LYS A 1 92 ? 0.031 1.588 10.505 1.00 95.19 92 LYS A O 1
ATOM 729 N N . THR A 1 93 ? -0.551 -0.176 11.780 1.00 96.44 93 THR A N 1
ATOM 730 C CA . THR A 1 93 ? 0.649 -0.980 11.580 1.00 96.44 93 THR A CA 1
ATOM 731 C C . THR A 1 93 ? 0.601 -1.728 10.249 1.00 96.44 93 THR A C 1
ATOM 733 O O . THR A 1 93 ? -0.471 -1.885 9.661 1.00 96.44 93 THR A O 1
ATOM 736 N N . TYR A 1 94 ? 1.749 -2.212 9.770 1.00 95.81 94 TYR A N 1
ATOM 737 C CA . TYR A 1 94 ? 1.804 -3.072 8.582 1.00 95.81 94 TYR A CA 1
ATOM 738 C C . TYR A 1 94 ? 0.877 -4.286 8.709 1.00 95.81 94 TYR A C 1
ATOM 740 O O . TYR A 1 94 ? 0.164 -4.606 7.761 1.00 95.81 94 TYR A O 1
ATOM 748 N N . LYS A 1 95 ? 0.832 -4.932 9.883 1.00 96.81 95 LYS A N 1
ATOM 749 C CA . LYS A 1 95 ? -0.030 -6.097 10.118 1.00 96.81 95 LYS A CA 1
ATOM 750 C C . LYS A 1 95 ? -1.518 -5.759 10.033 1.00 96.81 95 LYS A C 1
ATOM 752 O O . LYS A 1 95 ? -2.259 -6.481 9.377 1.00 96.81 95 LYS A O 1
ATOM 757 N N . GLU A 1 96 ? -1.948 -4.664 10.660 1.00 97.44 96 GLU A N 1
ATOM 758 C CA . GLU A 1 96 ? -3.354 -4.232 10.612 1.00 97.44 96 GLU A CA 1
ATOM 759 C C . GLU A 1 96 ? -3.792 -3.894 9.185 1.00 97.44 96 GLU A C 1
ATOM 761 O O . GLU A 1 96 ? -4.876 -4.289 8.764 1.00 97.44 96 GLU A O 1
ATOM 766 N N . VAL A 1 97 ? -2.941 -3.193 8.426 1.00 96.44 97 VAL A N 1
ATOM 767 C CA . VAL A 1 97 ? -3.230 -2.884 7.019 1.00 96.44 97 VAL A CA 1
ATOM 768 C C . VAL A 1 97 ? -3.298 -4.162 6.190 1.00 96.44 97 VAL A C 1
ATOM 770 O O . VAL A 1 97 ? -4.228 -4.320 5.409 1.00 96.44 97 VAL A O 1
ATOM 773 N N . TYR A 1 98 ? -2.357 -5.088 6.372 1.00 96.75 98 TYR A N 1
ATOM 774 C CA . TYR A 1 98 ? -2.336 -6.357 5.647 1.00 96.75 98 TYR A CA 1
ATOM 775 C C . TYR A 1 98 ? -3.619 -7.170 5.849 1.00 96.75 98 TYR A C 1
ATOM 777 O O . TYR A 1 98 ? -4.217 -7.631 4.878 1.00 96.75 98 TYR A O 1
ATOM 785 N N . ASP A 1 99 ? -4.078 -7.297 7.094 1.00 97.44 99 ASP A N 1
ATOM 786 C CA . ASP A 1 99 ? -5.307 -8.029 7.402 1.00 97.44 99 ASP A CA 1
ATOM 787 C C . ASP A 1 99 ? -6.531 -7.369 6.753 1.00 97.44 99 ASP A C 1
ATOM 789 O O . ASP A 1 99 ? -7.379 -8.049 6.178 1.00 97.44 99 ASP A O 1
ATOM 793 N N . GLU A 1 100 ? -6.628 -6.038 6.793 1.00 96.81 100 GLU A N 1
ATOM 794 C CA . GLU A 1 100 ? -7.712 -5.298 6.135 1.00 96.81 100 GLU A CA 1
ATOM 795 C C . GLU A 1 100 ? -7.671 -5.441 4.610 1.00 96.81 100 GLU A C 1
ATOM 797 O O . GLU A 1 100 ? -8.711 -5.656 3.986 1.00 96.81 100 GLU A O 1
ATOM 802 N N . VAL A 1 101 ? -6.481 -5.395 4.012 1.00 96.88 101 VAL A N 1
ATOM 803 C CA . VAL A 1 101 ? -6.270 -5.608 2.576 1.00 96.88 101 VAL A CA 1
ATOM 804 C C . VAL A 1 101 ? -6.761 -6.991 2.144 1.00 96.88 101 VAL A C 1
ATOM 806 O O . VAL A 1 101 ? -7.486 -7.093 1.152 1.00 96.88 101 VAL A O 1
ATOM 809 N N . LEU A 1 102 ? -6.444 -8.045 2.902 1.00 96.56 102 LEU A N 1
ATOM 810 C CA . LEU A 1 102 ? -6.928 -9.399 2.618 1.00 96.56 102 LEU A CA 1
ATOM 811 C C . LEU A 1 102 ? -8.452 -9.515 2.739 1.00 96.56 102 LEU A C 1
ATOM 813 O O . LEU A 1 102 ? -9.078 -10.200 1.925 1.00 96.56 102 LEU A O 1
ATOM 817 N N . HIS A 1 103 ? -9.069 -8.838 3.711 1.00 96.81 103 HIS A N 1
ATOM 818 C CA . HIS A 1 103 ? -10.527 -8.812 3.842 1.00 96.81 103 HIS A CA 1
ATOM 819 C C . HIS A 1 103 ? -11.196 -8.106 2.658 1.00 96.81 103 HIS A C 1
ATOM 821 O O . HIS A 1 103 ? -12.140 -8.646 2.078 1.00 96.81 103 HIS A O 1
ATOM 827 N N . VAL A 1 104 ? -10.697 -6.928 2.265 1.00 94.94 104 VAL A N 1
ATOM 828 C CA . VAL A 1 104 ? -11.208 -6.176 1.105 1.00 94.94 104 VAL A CA 1
ATOM 829 C C . VAL A 1 104 ? -11.058 -6.999 -0.169 1.00 94.94 104 VAL A C 1
ATOM 831 O O . VAL A 1 104 ? -12.012 -7.149 -0.932 1.00 94.94 104 VAL A O 1
ATOM 834 N N . GLY A 1 105 ? -9.881 -7.582 -0.377 1.00 94.25 105 GLY A N 1
ATOM 835 C CA . GLY A 1 105 ? -9.603 -8.447 -1.512 1.00 94.25 105 GLY A CA 1
ATOM 836 C C . GLY A 1 105 ? -10.536 -9.657 -1.576 1.00 94.25 105 GLY A C 1
ATOM 837 O O . GLY A 1 105 ? -11.165 -9.904 -2.605 1.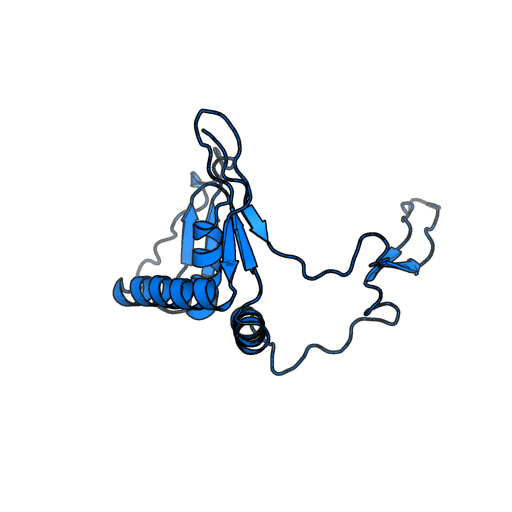00 94.25 105 GLY A O 1
ATOM 838 N N . SER A 1 106 ? -10.732 -10.345 -0.450 1.00 95.00 106 SER A N 1
ATOM 839 C CA . SER A 1 106 ? -11.668 -11.471 -0.344 1.00 95.00 106 SER A CA 1
ATOM 840 C C . SER A 1 106 ? -13.112 -11.062 -0.652 1.00 95.00 106 SER A C 1
ATOM 842 O O . SER A 1 106 ? -13.827 -11.801 -1.326 1.00 95.00 106 SER A O 1
ATOM 844 N N . ALA A 1 107 ? -13.540 -9.870 -0.226 1.00 95.19 107 ALA A N 1
ATOM 845 C CA . ALA A 1 107 ? -14.865 -9.341 -0.545 1.00 95.19 107 ALA A CA 1
ATOM 846 C C . ALA A 1 107 ? -15.033 -9.043 -2.047 1.00 95.19 107 ALA A C 1
ATOM 848 O O . ALA A 1 107 ? -16.077 -9.358 -2.624 1.00 95.19 107 ALA A O 1
ATOM 849 N N . LEU A 1 108 ? -14.002 -8.501 -2.707 1.00 93.00 108 LEU A N 1
ATOM 850 C CA . LEU A 1 108 ? -13.999 -8.308 -4.162 1.00 93.00 108 LEU A CA 1
ATOM 851 C C . LEU A 1 108 ? -14.118 -9.650 -4.893 1.00 93.00 108 LEU A C 1
ATOM 853 O O . LEU A 1 108 ? -14.936 -9.789 -5.803 1.00 93.00 108 LEU A O 1
ATOM 857 N N . ARG A 1 109 ? -13.370 -10.665 -4.448 1.00 93.31 109 ARG A N 1
ATOM 858 C CA . ARG A 1 109 ? -13.460 -12.029 -4.989 1.00 93.31 109 ARG A CA 1
ATOM 859 C C . ARG A 1 109 ? -14.849 -12.628 -4.817 1.00 93.31 109 ARG A C 1
ATOM 861 O O . ARG A 1 109 ? -15.405 -13.148 -5.777 1.00 93.31 109 ARG A O 1
ATOM 868 N N . ALA A 1 110 ? -15.429 -12.512 -3.624 1.00 95.38 110 ALA A N 1
ATOM 869 C CA . ALA A 1 110 ? -16.779 -12.993 -3.339 1.00 95.38 110 ALA A CA 1
ATOM 870 C C . ALA A 1 110 ? -17.854 -12.274 -4.175 1.00 95.38 110 ALA A C 1
ATOM 872 O O . ALA A 1 110 ? -18.902 -12.848 -4.455 1.00 95.38 110 ALA A O 1
ATOM 873 N N . SER A 1 111 ? -17.573 -11.047 -4.620 1.00 93.56 111 SER A N 1
ATOM 874 C CA . SER A 1 111 ? -18.441 -10.270 -5.512 1.00 93.56 111 SER A CA 1
ATOM 875 C C . SER A 1 111 ? -18.306 -10.658 -6.995 1.00 93.56 111 SER A C 1
ATOM 877 O O . SER A 1 111 ? -18.930 -10.031 -7.848 1.00 93.56 111 SER A O 1
ATOM 879 N N . GLY A 1 112 ? -17.499 -11.676 -7.321 1.00 93.38 112 GLY A N 1
ATOM 880 C CA . GLY A 1 112 ? -17.300 -12.173 -8.686 1.00 93.38 112 GLY A CA 1
ATOM 881 C C . GLY A 1 112 ? -16.213 -11.446 -9.482 1.00 93.38 112 GLY A C 1
ATOM 882 O O . GLY A 1 112 ? -16.170 -11.567 -10.705 1.00 93.38 112 GLY A O 1
ATOM 883 N N . VAL A 1 113 ? -15.346 -10.671 -8.820 1.00 93.62 113 VAL A N 1
ATOM 884 C CA . VAL A 1 113 ? -14.208 -10.019 -9.480 1.00 93.62 113 VAL A CA 1
ATOM 885 C C . VAL A 1 113 ? -13.075 -11.030 -9.664 1.00 93.62 113 VAL A C 1
ATOM 887 O O . VAL A 1 113 ? -12.528 -11.556 -8.695 1.00 93.62 113 VAL A O 1
ATOM 890 N N . GLU A 1 114 ? -12.700 -11.272 -10.916 1.00 94.88 114 GLU A N 1
ATOM 891 C CA . GLU A 1 114 ? -11.677 -12.246 -11.304 1.00 94.88 114 GLU A CA 1
ATOM 892 C C . GLU A 1 114 ? -10.312 -11.586 -11.586 1.00 94.88 114 GLU A C 1
ATOM 894 O O . GLU A 1 114 ? -10.248 -10.375 -11.822 1.00 94.88 114 GLU A O 1
ATOM 899 N N . PRO A 1 115 ? -9.190 -12.339 -11.573 1.00 94.38 115 PRO A N 1
ATOM 900 C CA . PRO A 1 115 ? -7.876 -11.792 -11.899 1.00 94.38 115 PRO A CA 1
ATOM 901 C C . PRO A 1 115 ? -7.886 -11.147 -13.288 1.00 94.38 115 PRO A C 1
ATOM 903 O O . PRO A 1 115 ? -8.488 -11.664 -14.229 1.00 94.38 115 PRO A O 1
ATOM 906 N N . GLY A 1 116 ? -7.215 -10.008 -13.429 1.00 91.62 116 GLY A N 1
ATOM 907 C CA . GLY A 1 116 ? -7.185 -9.220 -14.660 1.00 91.62 116 GLY A CA 1
ATOM 908 C C . GLY A 1 116 ? -8.401 -8.311 -14.868 1.00 91.62 116 GLY A C 1
ATOM 909 O O . GLY A 1 116 ? -8.388 -7.492 -15.792 1.00 91.62 116 GLY A O 1
ATOM 910 N N . CYS A 1 117 ? -9.436 -8.390 -14.022 1.00 91.94 117 CYS A N 1
ATOM 911 C CA . CYS A 1 117 ? -10.510 -7.400 -14.016 1.00 91.94 117 CYS A CA 1
ATOM 912 C C . CYS A 1 117 ? -9.980 -6.013 -13.628 1.00 91.94 117 CYS A C 1
ATOM 914 O O . CYS A 1 117 ? -9.044 -5.872 -12.839 1.00 91.94 117 CYS A O 1
ATOM 916 N N . ARG A 1 118 ? -10.613 -4.976 -14.184 1.00 92.06 118 ARG A N 1
ATOM 917 C CA . ARG A 1 118 ? -10.340 -3.577 -13.843 1.00 92.06 118 ARG A CA 1
ATOM 918 C C . ARG A 1 118 ? -11.248 -3.151 -12.699 1.00 92.06 118 ARG A C 1
ATOM 920 O O . ARG A 1 118 ? -12.458 -3.348 -12.790 1.00 92.06 118 ARG A O 1
ATOM 927 N N . VAL A 1 119 ? -10.675 -2.548 -11.664 1.00 90.56 119 VAL A N 1
ATOM 928 C CA . VAL A 1 119 ? -11.408 -2.020 -10.509 1.00 90.56 119 VAL A CA 1
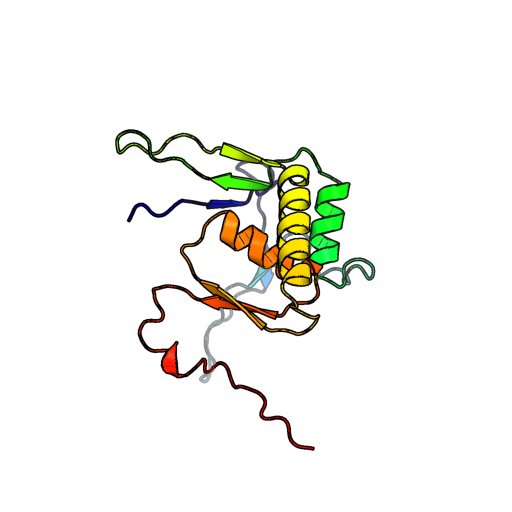ATOM 929 C C . VAL A 1 119 ? -11.154 -0.523 -10.416 1.00 90.56 119 VAL A C 1
ATOM 931 O O . VAL A 1 119 ? -10.024 -0.089 -10.202 1.00 90.56 119 VAL A O 1
ATOM 934 N N . GLY A 1 120 ? -12.215 0.261 -10.606 1.00 90.62 120 GLY A N 1
ATOM 935 C CA . GLY A 1 120 ? -12.180 1.707 -10.418 1.00 90.62 120 GLY A CA 1
ATOM 936 C C . GLY A 1 120 ? -12.202 2.058 -8.935 1.00 90.62 120 GLY A C 1
ATOM 937 O O . GLY A 1 120 ? -13.114 1.638 -8.226 1.00 90.62 120 GLY A O 1
ATOM 938 N N . ILE A 1 121 ? -11.225 2.837 -8.469 1.00 88.81 121 ILE A N 1
ATOM 939 C CA . ILE A 1 121 ? -11.195 3.363 -7.100 1.00 88.81 121 ILE A CA 1
ATOM 940 C C . ILE A 1 121 ? -11.414 4.869 -7.170 1.00 88.81 121 ILE A C 1
ATOM 942 O O . ILE A 1 121 ? -10.509 5.626 -7.528 1.00 88.81 121 ILE A O 1
ATOM 946 N N . TYR A 1 122 ? -12.630 5.283 -6.825 1.00 86.31 122 TYR A N 1
ATOM 947 C CA . TYR A 1 122 ? -13.047 6.678 -6.817 1.00 86.31 122 TYR A CA 1
ATOM 948 C C . TYR A 1 122 ? -13.120 7.218 -5.391 1.00 86.31 122 TYR A C 1
ATOM 950 O O . TYR A 1 122 ? -13.758 6.622 -4.521 1.00 86.31 122 TYR A O 1
ATOM 958 N N . GLY A 1 123 ? -12.471 8.353 -5.152 1.00 80.50 123 GLY A N 1
ATOM 959 C CA . GLY A 1 123 ? -12.574 9.077 -3.892 1.00 80.50 123 GLY A CA 1
ATOM 960 C C . GLY A 1 123 ? -11.349 9.925 -3.581 1.00 80.50 123 GLY A C 1
ATOM 961 O O . GLY A 1 123 ? -10.322 9.870 -4.260 1.00 80.50 123 GLY A O 1
ATOM 962 N N . ALA A 1 124 ? -11.452 10.709 -2.508 1.00 80.69 124 ALA A N 1
ATOM 963 C CA . ALA A 1 124 ? -10.322 11.463 -1.986 1.00 80.69 124 ALA A CA 1
ATOM 964 C C . ALA A 1 124 ? -9.177 10.523 -1.578 1.00 80.69 124 ALA A C 1
ATOM 966 O O . ALA A 1 124 ? -9.416 9.406 -1.118 1.00 80.69 124 ALA A O 1
ATOM 967 N N . ASN A 1 125 ? -7.936 11.007 -1.685 1.00 79.69 125 ASN A N 1
ATOM 968 C CA . ASN A 1 125 ? -6.771 10.285 -1.180 1.00 79.69 125 ASN A CA 1
ATOM 969 C C . ASN A 1 125 ? -6.945 10.040 0.330 1.00 79.69 125 ASN A C 1
ATOM 971 O O . ASN A 1 125 ? -6.864 10.966 1.136 1.00 79.69 125 ASN A O 1
ATOM 975 N N . CYS A 1 126 ? -7.262 8.799 0.690 1.00 85.81 126 CYS A N 1
ATOM 976 C CA . CYS A 1 126 ? -7.595 8.371 2.040 1.00 85.81 126 CYS A CA 1
ATOM 977 C C . CYS A 1 126 ? -6.963 7.005 2.328 1.00 85.81 126 CYS A C 1
ATOM 979 O O . CYS A 1 126 ? -6.472 6.314 1.434 1.00 85.81 126 CYS A O 1
ATOM 981 N N . LEU A 1 127 ? -6.976 6.601 3.597 1.00 90.31 127 LEU A N 1
ATOM 982 C CA . LEU A 1 127 ? -6.405 5.323 4.017 1.00 90.31 127 LEU A CA 1
ATOM 983 C C . LEU A 1 127 ? -7.065 4.138 3.288 1.00 90.31 127 LEU A C 1
ATOM 985 O O . LEU A 1 127 ? -6.380 3.231 2.830 1.00 90.31 127 LEU A O 1
ATOM 989 N N . GLN A 1 128 ? -8.385 4.184 3.114 1.00 90.31 128 GLN A N 1
ATOM 990 C CA . GLN A 1 128 ? -9.167 3.166 2.411 1.00 90.31 128 GLN A CA 1
ATOM 991 C C . GLN A 1 128 ? -8.791 3.065 0.935 1.00 90.31 128 GLN A C 1
ATOM 993 O O . GLN A 1 128 ? -8.744 1.966 0.392 1.00 90.31 128 GLN A O 1
ATOM 998 N N . TRP A 1 129 ? -8.478 4.198 0.305 1.00 89.88 129 TRP A N 1
ATOM 999 C CA . TRP A 1 129 ? -8.044 4.243 -1.084 1.00 89.88 129 TRP A CA 1
ATOM 1000 C C . TRP A 1 129 ? -6.738 3.463 -1.278 1.00 89.88 129 TRP A C 1
ATOM 1002 O O . TRP A 1 129 ? -6.645 2.619 -2.166 1.00 89.88 129 TRP A O 1
ATOM 1012 N N . VAL A 1 130 ? -5.759 3.672 -0.389 1.00 91.50 130 VAL A N 1
ATOM 1013 C CA . VAL A 1 130 ? -4.489 2.928 -0.418 1.00 91.50 130 VAL A CA 1
ATOM 1014 C C . VAL A 1 130 ? -4.721 1.436 -0.195 1.00 91.50 130 VAL A C 1
ATOM 1016 O O . VAL A 1 130 ? -4.189 0.620 -0.938 1.00 91.50 130 VAL A O 1
ATOM 1019 N N . MET A 1 131 ? -5.553 1.060 0.779 1.00 93.75 131 MET A N 1
ATOM 1020 C CA . MET A 1 131 ? -5.835 -0.356 1.042 1.00 93.75 131 MET A CA 1
ATOM 1021 C C . MET A 1 131 ? -6.545 -1.043 -0.129 1.00 93.75 131 MET A C 1
ATOM 1023 O O . MET A 1 131 ? -6.248 -2.194 -0.434 1.00 93.75 131 MET A O 1
ATOM 1027 N N . ALA A 1 132 ? -7.443 -0.349 -0.828 1.00 92.69 132 ALA A N 1
ATOM 1028 C CA . ALA A 1 132 ? -8.094 -0.883 -2.022 1.00 92.69 132 ALA A CA 1
ATOM 1029 C C . ALA A 1 132 ? -7.105 -1.070 -3.193 1.00 92.69 132 ALA A C 1
ATOM 1031 O O . ALA A 1 132 ? -7.218 -2.034 -3.956 1.00 92.69 132 ALA A O 1
ATOM 1032 N N . MET A 1 133 ? -6.100 -0.197 -3.310 1.00 92.94 133 MET A N 1
ATOM 1033 C CA . MET A 1 133 ? -5.006 -0.362 -4.270 1.00 92.94 133 MET A CA 1
ATOM 1034 C C . MET A 1 133 ? -4.147 -1.593 -3.939 1.00 92.94 133 MET A C 1
ATOM 1036 O O . MET A 1 133 ? -3.894 -2.408 -4.827 1.00 92.94 133 MET A O 1
ATOM 1040 N N . GLU A 1 134 ? -3.766 -1.781 -2.673 1.00 94.69 134 GLU A N 1
ATOM 1041 C CA . GLU A 1 134 ? -3.016 -2.971 -2.236 1.00 94.69 134 GLU A CA 1
ATOM 1042 C C . GLU A 1 134 ? -3.829 -4.263 -2.422 1.00 94.69 134 GLU A C 1
ATOM 1044 O O . GLU A 1 134 ? -3.306 -5.264 -2.910 1.00 94.69 134 GLU A O 1
ATOM 1049 N N . ALA A 1 135 ? -5.137 -4.235 -2.136 1.00 94.94 135 ALA A N 1
ATOM 1050 C CA . ALA A 1 135 ? -6.038 -5.369 -2.360 1.00 94.94 135 ALA A CA 1
ATOM 1051 C C . ALA A 1 135 ? -6.147 -5.736 -3.843 1.00 94.94 135 ALA A C 1
ATOM 1053 O O . ALA A 1 135 ? -6.225 -6.916 -4.194 1.00 94.94 135 ALA A O 1
ATOM 1054 N N . SER A 1 136 ? -6.098 -4.734 -4.724 1.00 93.44 136 SER A N 1
ATOM 1055 C CA . SER A 1 136 ? -6.040 -4.964 -6.166 1.00 93.44 136 SER A CA 1
ATOM 1056 C C . SER A 1 136 ? -4.757 -5.706 -6.548 1.00 93.44 136 SER A C 1
ATOM 1058 O O .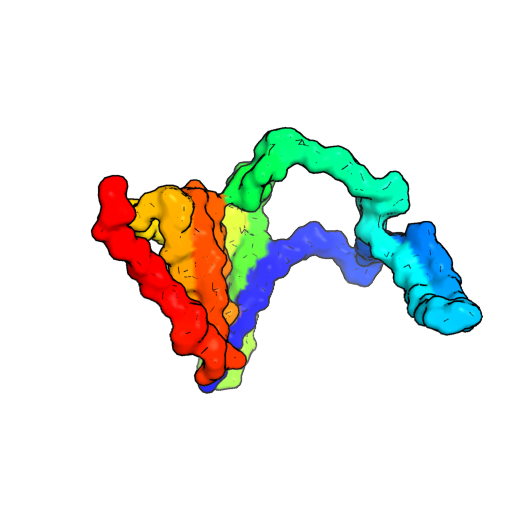 SER A 1 136 ? -4.823 -6.703 -7.264 1.00 93.44 136 SER A O 1
ATOM 1060 N N . GLY A 1 137 ? -3.608 -5.290 -6.005 1.00 92.25 137 GLY A N 1
ATOM 1061 C CA . GLY A 1 137 ? -2.332 -5.989 -6.189 1.00 92.25 137 GLY A CA 1
ATOM 1062 C C . GLY A 1 137 ? -2.367 -7.436 -5.686 1.00 92.25 137 GLY A C 1
ATOM 1063 O O . GLY A 1 137 ? -1.975 -8.346 -6.416 1.00 92.25 137 GLY A O 1
ATOM 1064 N N . ALA A 1 138 ? -2.913 -7.661 -4.487 1.00 93.38 138 ALA A N 1
ATOM 1065 C CA . ALA A 1 138 ? -3.018 -8.978 -3.852 1.00 93.38 138 ALA A CA 1
ATOM 1066 C C . ALA A 1 138 ? -3.800 -10.004 -4.688 1.00 93.38 138 ALA A C 1
ATOM 1068 O O . ALA A 1 138 ? -3.485 -11.193 -4.687 1.00 93.38 138 ALA A O 1
ATOM 1069 N N . HIS A 1 139 ? -4.816 -9.546 -5.423 1.00 93.62 139 HIS A N 1
ATOM 1070 C CA . HIS A 1 139 ? -5.709 -10.401 -6.208 1.00 93.62 139 HIS A CA 1
ATOM 1071 C C . HIS A 1 139 ? -5.501 -10.293 -7.725 1.00 93.62 139 HIS A C 1
ATOM 1073 O O . HIS A 1 139 ? -6.362 -10.730 -8.491 1.00 93.62 139 HIS A O 1
ATOM 1079 N N . SER A 1 140 ? -4.355 -9.758 -8.170 1.00 93.00 140 SER A N 1
ATOM 1080 C CA . SER A 1 140 ? -4.016 -9.591 -9.595 1.00 93.00 140 SER A CA 1
ATOM 1081 C C . SER A 1 140 ? -5.061 -8.783 -10.377 1.00 93.00 140 SER A C 1
ATOM 1083 O O . SER A 1 140 ? -5.391 -9.104 -11.519 1.00 93.00 140 SER A O 1
ATOM 1085 N N . LEU A 1 141 ? -5.614 -7.743 -9.755 1.00 92.44 141 LEU A N 1
ATOM 1086 C CA . LEU A 1 141 ? -6.591 -6.832 -10.345 1.00 92.44 141 LEU A CA 1
ATOM 1087 C C . LEU A 1 141 ? -5.896 -5.583 -10.890 1.00 92.44 141 LEU A C 1
ATOM 1089 O O . LEU A 1 141 ? -4.892 -5.113 -10.354 1.00 92.44 141 LEU A O 1
ATOM 1093 N N . VAL A 1 142 ? -6.464 -5.004 -11.944 1.00 91.75 142 VAL A N 1
ATOM 1094 C CA . VAL A 1 142 ? -5.983 -3.746 -12.520 1.00 91.75 142 VAL A CA 1
ATOM 1095 C C . VAL A 1 142 ? -6.661 -2.584 -11.795 1.00 91.75 142 VAL A C 1
ATOM 1097 O O . VAL A 1 142 ? -7.830 -2.288 -12.047 1.00 91.75 142 VAL A O 1
ATOM 1100 N N . CYS A 1 143 ? -5.928 -1.928 -10.896 1.00 90.19 143 CYS A N 1
ATOM 1101 C CA . CYS A 1 143 ? -6.384 -0.720 -10.207 1.00 90.19 143 CYS A CA 1
ATOM 1102 C C . CYS A 1 143 ? -6.487 0.460 -11.191 1.00 90.19 143 CYS A C 1
ATOM 1104 O O . CYS A 1 143 ? -5.512 0.795 -11.867 1.00 90.19 143 CYS A O 1
ATOM 1106 N N . VAL A 1 144 ? -7.661 1.091 -11.267 1.00 90.62 144 VAL A N 1
ATOM 1107 C CA . VAL A 1 144 ? -7.920 2.290 -12.076 1.00 90.62 144 VAL A CA 1
ATOM 1108 C C . VAL A 1 144 ? -8.251 3.454 -11.130 1.00 90.62 144 VAL A C 1
ATOM 1110 O O . VAL A 1 144 ? -9.372 3.523 -10.620 1.00 90.62 144 VAL A O 1
ATOM 1113 N N . PRO A 1 145 ? -7.293 4.352 -10.845 1.00 86.00 145 PRO A N 1
ATOM 1114 C CA . PRO A 1 145 ? -7.505 5.466 -9.927 1.00 86.00 145 PRO A CA 1
ATOM 1115 C C . PRO A 1 145 ? -8.372 6.557 -10.574 1.00 86.00 145 PRO A C 1
ATOM 1117 O O . PRO A 1 145 ? -8.063 7.020 -11.671 1.00 86.00 145 PRO A O 1
ATOM 1120 N N . LEU A 1 146 ? -9.434 6.993 -9.892 1.00 82.31 146 LEU A N 1
ATOM 1121 C CA . LEU A 1 146 ? -10.319 8.070 -10.344 1.00 82.31 146 LEU A CA 1
ATOM 1122 C C . LEU A 1 146 ? -10.375 9.177 -9.281 1.00 82.31 146 LEU A C 1
ATOM 1124 O O . LEU A 1 146 ? -10.721 8.924 -8.127 1.00 82.31 146 LEU A O 1
ATOM 1128 N N . TYR A 1 147 ? -10.039 10.404 -9.676 1.00 75.06 147 TYR A N 1
ATOM 1129 C CA . TYR A 1 147 ? -10.012 11.574 -8.795 1.00 75.06 147 TYR A CA 1
ATOM 1130 C C . TYR A 1 147 ? -11.009 12.634 -9.260 1.00 75.06 147 TYR A C 1
ATOM 1132 O O . TYR A 1 147 ? -11.157 12.851 -10.459 1.00 75.06 147 TYR A O 1
ATOM 1140 N N . ASP A 1 148 ? -11.601 13.357 -8.309 1.00 65.06 148 ASP A N 1
ATOM 1141 C CA . ASP A 1 148 ? -12.568 14.443 -8.549 1.00 65.06 148 ASP A CA 1
ATOM 1142 C C . ASP A 1 148 ? -12.053 15.560 -9.467 1.00 65.06 148 ASP A C 1
ATOM 1144 O O . ASP A 1 148 ? -12.837 16.329 -9.985 1.00 65.06 148 ASP A O 1
ATOM 1148 N N . THR A 1 149 ? -10.743 15.682 -9.694 1.00 58.78 149 THR A N 1
ATOM 1149 C CA . THR A 1 149 ? -10.186 16.698 -10.603 1.00 58.78 149 THR A CA 1
ATOM 1150 C C . THR A 1 149 ? -10.271 16.311 -12.085 1.00 58.78 149 THR A C 1
ATOM 1152 O O . THR A 1 149 ? -9.705 17.004 -12.928 1.00 58.78 149 THR A O 1
ATOM 1155 N N . LEU A 1 150 ? -10.903 15.181 -12.414 1.00 57.22 150 LEU A N 1
ATOM 1156 C CA . LEU A 1 150 ? -11.069 14.656 -13.774 1.00 57.22 150 LEU A CA 1
ATOM 1157 C C . LEU A 1 150 ? -12.479 14.943 -14.315 1.00 57.22 150 LEU A C 1
ATOM 1159 O O . LEU A 1 150 ? -13.102 14.074 -14.914 1.00 57.22 150 LEU A O 1
ATOM 1163 N N . ASP A 1 151 ? -12.976 16.168 -14.150 1.00 51.50 151 ASP A N 1
ATOM 1164 C CA . ASP A 1 151 ? -14.349 16.549 -14.527 1.00 51.50 151 ASP A CA 1
ATOM 1165 C C . ASP A 1 151 ? -14.666 16.442 -16.039 1.00 51.50 151 ASP A C 1
ATOM 1167 O O . ASP A 1 151 ? -15.820 16.578 -16.428 1.00 51.50 151 ASP A O 1
ATOM 1171 N N . TYR A 1 152 ? -13.679 16.167 -16.907 1.00 50.59 152 TYR A N 1
ATOM 1172 C CA . TYR A 1 152 ? -13.873 16.086 -18.368 1.00 50.59 152 TYR A CA 1
ATOM 1173 C C . TYR A 1 152 ? -13.333 14.811 -19.037 1.00 50.59 152 TYR A C 1
ATOM 1175 O O . TYR A 1 152 ? -13.464 14.662 -20.247 1.00 50.59 152 TYR A O 1
ATOM 1183 N N . ALA A 1 153 ? -12.710 13.895 -18.287 1.00 47.97 153 ALA A N 1
ATOM 1184 C CA . ALA A 1 153 ? -12.075 12.695 -18.855 1.00 47.97 153 ALA A CA 1
ATOM 1185 C C . ALA A 1 153 ? -12.774 11.380 -18.471 1.00 47.97 153 ALA A C 1
ATOM 1187 O O . ALA A 1 153 ? -12.395 10.317 -18.961 1.00 47.97 153 ALA A O 1
ATOM 1188 N N . ILE A 1 154 ? -13.785 11.432 -17.596 1.00 50.25 154 ILE A N 1
ATOM 1189 C CA . ILE A 1 154 ? -14.513 10.233 -17.158 1.00 50.25 154 ILE A CA 1
ATOM 1190 C C . ILE A 1 154 ? -15.459 9.718 -18.253 1.00 50.25 154 ILE A C 1
ATOM 1192 O O . ILE A 1 154 ? -15.646 8.508 -18.347 1.00 50.25 154 ILE A O 1
ATOM 1196 N N . ASP A 1 155 ? -15.950 10.588 -19.143 1.00 44.41 155 ASP A N 1
ATOM 1197 C CA . ASP A 1 155 ? -16.795 10.172 -20.272 1.00 44.41 155 ASP A CA 1
ATOM 1198 C C . ASP A 1 155 ? -16.041 9.296 -21.295 1.00 44.41 155 ASP A C 1
ATOM 1200 O O . ASP A 1 155 ? -16.661 8.465 -21.955 1.00 44.41 155 ASP A O 1
ATOM 1204 N N . ASP A 1 156 ? -14.707 9.413 -21.388 1.00 43.16 156 ASP A N 1
ATOM 1205 C CA . ASP A 1 156 ? -13.877 8.624 -22.320 1.00 43.16 156 ASP A CA 1
ATOM 1206 C C . ASP A 1 156 ? -13.249 7.376 -21.668 1.00 43.16 156 ASP A C 1
ATOM 1208 O O . ASP A 1 156 ? -12.828 6.440 -22.353 1.00 43.16 156 ASP A O 1
ATOM 1212 N N . PHE A 1 157 ? -13.272 7.279 -20.329 1.00 46.03 157 PHE A N 1
ATOM 1213 C CA . PHE A 1 157 ? -13.038 6.017 -19.617 1.00 46.03 157 PHE A CA 1
ATOM 1214 C C . PHE A 1 157 ? -14.325 5.185 -19.619 1.00 46.03 157 PHE A C 1
ATOM 1216 O O . PHE A 1 157 ? -14.818 4.720 -18.588 1.00 46.03 157 PHE A O 1
ATOM 1223 N N . GLU A 1 158 ? -14.862 4.972 -20.825 1.00 43.00 158 GLU A N 1
ATOM 1224 C CA . GLU A 1 158 ? -15.840 3.937 -21.087 1.00 43.00 158 GLU A CA 1
ATOM 1225 C C . GLU A 1 158 ? -15.326 2.655 -20.436 1.00 43.00 158 GLU A C 1
ATOM 1227 O O . GLU A 1 158 ? -14.286 2.086 -20.790 1.00 43.00 158 GLU A O 1
ATOM 1232 N N . ILE A 1 159 ? -16.120 2.172 -19.489 1.00 45.72 159 ILE A N 1
ATOM 1233 C CA . ILE A 1 159 ? -16.336 0.761 -19.226 1.00 45.72 159 ILE A CA 1
ATOM 1234 C C . ILE A 1 159 ? -16.640 0.137 -20.594 1.00 45.72 159 ILE A C 1
ATOM 1236 O O . ILE A 1 159 ? -17.796 -0.022 -20.983 1.00 45.72 159 ILE A O 1
ATOM 1240 N N . LYS A 1 160 ? -15.593 -0.150 -21.378 1.00 37.47 160 LYS A N 1
ATOM 1241 C CA . LYS A 1 160 ? -15.684 -0.853 -22.648 1.00 37.47 160 LYS A CA 1
ATOM 1242 C C . LYS A 1 160 ? -16.131 -2.251 -22.270 1.00 37.47 160 LYS A C 1
ATOM 1244 O O . LYS A 1 160 ? -15.323 -3.130 -21.967 1.00 37.47 160 LYS A O 1
ATOM 1249 N N . LYS A 1 161 ? -17.450 -2.430 -22.196 1.00 39.12 161 LYS A N 1
ATOM 1250 C CA . LYS A 1 161 ? -18.094 -3.733 -22.218 1.00 39.12 161 LYS A CA 1
ATOM 1251 C C . LYS A 1 161 ? -17.402 -4.504 -23.333 1.00 39.12 161 LYS A C 1
ATOM 1253 O O . LYS A 1 161 ? -17.452 -4.071 -24.481 1.00 39.12 161 LYS A O 1
ATOM 1258 N N . ARG A 1 162 ? -16.746 -5.622 -23.011 1.00 38.72 162 ARG A N 1
ATOM 1259 C CA . ARG A 1 162 ? -16.507 -6.633 -24.040 1.00 38.72 162 ARG A CA 1
ATOM 1260 C C . ARG A 1 162 ? -17.899 -7.073 -24.505 1.00 38.72 162 ARG A C 1
ATOM 1262 O O . ARG A 1 162 ? -18.658 -7.553 -23.660 1.00 38.72 162 ARG A O 1
ATOM 1269 N N . PRO A 1 163 ? -18.282 -6.904 -25.778 1.00 40.84 163 PRO A N 1
ATOM 1270 C CA . PRO A 1 163 ? -19.355 -7.715 -26.308 1.00 40.84 163 PRO A CA 1
ATOM 1271 C C . PRO A 1 163 ? -18.794 -9.129 -26.480 1.00 40.84 163 PRO A C 1
ATOM 1273 O O . PRO A 1 163 ? -17.731 -9.320 -27.069 1.00 40.84 163 PRO A O 1
ATOM 1276 N N . ASN A 1 164 ? -19.492 -10.119 -25.932 1.00 40.56 164 ASN A N 1
ATOM 1277 C CA . ASN A 1 164 ? -19.308 -11.504 -26.344 1.00 40.56 164 ASN A CA 1
ATOM 1278 C C . ASN A 1 164 ? -19.598 -11.625 -27.850 1.00 40.56 164 ASN A C 1
ATOM 1280 O O . ASN A 1 164 ? -20.718 -11.340 -28.268 1.00 40.56 164 ASN A O 1
ATOM 1284 N N . GLN A 1 165 ? -18.601 -12.054 -28.623 1.00 38.81 165 GLN A N 1
ATOM 1285 C CA . GLN A 1 165 ? -18.666 -12.700 -29.947 1.00 38.81 165 GLN A CA 1
ATOM 1286 C C . GLN A 1 165 ? -17.205 -13.072 -30.273 1.00 38.81 165 GLN A C 1
ATOM 1288 O O . GLN A 1 165 ? -16.368 -12.175 -30.309 1.00 38.81 165 GLN A O 1
ATOM 1293 N N . ILE A 1 166 ? -16.765 -14.323 -30.430 1.00 35.06 166 ILE A N 1
ATOM 1294 C CA . ILE A 1 166 ? -17.370 -15.610 -30.818 1.00 35.06 166 ILE A CA 1
ATOM 1295 C C . ILE A 1 166 ? -16.818 -16.700 -29.890 1.00 35.06 166 ILE A C 1
ATOM 1297 O O . ILE A 1 166 ? -15.623 -16.592 -29.530 1.00 35.06 166 ILE A O 1
#

InterPro domains:
  IPR000873 AMP-dependent synthetase/ligase domain [PF00501] (67-150)
  IPR042099 ANL, N-terminal domain [G3DSA:3.40.50.12780] (45-160)

Foldseek 3Di:
DDFKDKDFDDPDDDDPDDQKDFQDQWDPDDDPRHTGHTDIDGPCQSVHDDPDDPQCPFPLSVLVVCCVVWVADFGMWIWDQDPNDTHDIDTDGSNRLVVVLVVLLVVCVVVVDAAAAEDEDEDHPDSVSVSPVSNCRVRNYHYDYDYPVPPPCVVVPPPPPDDDDD

Organism: NCBI:txid47621

Secondary structure (DSSP, 8-state):
--PPPEEE------TT---EEEEE--B---TTPPPB--EEEEGGGTTSPPPPPTT--SHHHHHHHHHHH-TTSEEEEEEEEETTEEEEEEEEEHHHHHHHHHHHHHHHHHTTPPTT-EEEEESSS-HHHHHHHHHHHHTT-EEEEE-TT-TTTTTTS----PPP--

Radius of gyration: 21.12 Å; chains: 1; bounding box: 47×40×48 Å

Sequence (166 aa):
MDRPSIMMSHTICGPETTISTRVEDGREGRDGKPSVGLVYRNLLAKQGYPPPDPEMSTTWTLFSSSVEKYPGNRMLGWRKFVDGKVGPYIWKTYKEVYDEVLHVGSALRASGVEPGCRVGIYGANCLQWVMAMEASGAHSLVCVPLYDTLDYAIDDFEIKKRPNQI

pLDDT: mean 80.46, std 17.71, range [35.06, 97.44]